Protein AF-F4RC83-F1 (afdb_monomer)

Secondary structure (DSSP, 8-state):
-THHHHHHHHHHHHHHHHHHHHHHHHHHHHHHHHHHHHHHHHHHHHHHHHHHHHHHHHHHHHHHHHHHHHHHHHHHHHHHHHHHHHHHHHHHH-TTTTT--HHHHHHT--HHHHHHHHHHHHHT-----------

Structure (mmCIF, N/CA/C/O backbone):
data_AF-F4RC83-F1
#
_entry.id   AF-F4RC83-F1
#
loop_
_atom_site.group_PDB
_atom_site.id
_atom_site.type_symbol
_atom_site.label_atom_id
_atom_site.label_alt_id
_atom_site.label_comp_id
_atom_site.label_asym_id
_atom_site.label_entity_id
_atom_site.label_seq_id
_atom_site.pdbx_PDB_ins_code
_atom_site.Cartn_x
_atom_site.Cartn_y
_atom_site.Cartn_z
_atom_site.occupancy
_atom_site.B_iso_or_equiv
_atom_site.auth_seq_id
_atom_site.auth_comp_id
_atom_site.auth_asym_id
_atom_site.auth_atom_id
_atom_site.pdbx_PDB_model_num
ATOM 1 N N . MET A 1 1 ? -25.405 0.327 81.628 1.00 50.81 1 MET A N 1
ATOM 2 C CA . MET A 1 1 ? -25.076 1.339 80.596 1.00 50.81 1 MET A CA 1
ATOM 3 C C . MET A 1 1 ? -24.789 0.744 79.203 1.00 50.81 1 MET A C 1
ATOM 5 O O . MET A 1 1 ? -24.259 1.439 78.355 1.00 50.81 1 MET A O 1
ATOM 9 N N . SER A 1 2 ? -25.199 -0.497 78.902 1.00 59.62 2 SER A N 1
ATOM 10 C CA . SER A 1 2 ? -24.837 -1.182 77.642 1.00 59.62 2 SER A CA 1
ATOM 11 C C . SER A 1 2 ? -25.777 -0.892 76.451 1.00 59.62 2 SER A C 1
ATOM 13 O O . SER A 1 2 ? -25.378 -1.067 75.308 1.00 59.62 2 SER A O 1
ATOM 15 N N . GLY A 1 3 ? -26.992 -0.378 76.689 1.00 61.38 3 GLY A N 1
ATOM 16 C CA . GLY A 1 3 ? -27.976 -0.114 75.625 1.00 61.38 3 GLY A CA 1
ATOM 17 C C . GLY A 1 3 ? -27.722 1.127 74.754 1.00 61.38 3 GLY A C 1
ATOM 18 O O . GLY A 1 3 ? -28.332 1.240 73.698 1.00 61.38 3 GLY A O 1
ATOM 19 N N . SER A 1 4 ? -26.836 2.046 75.166 1.00 69.31 4 SER A N 1
ATOM 20 C CA . SER A 1 4 ? -26.496 3.251 74.380 1.00 69.31 4 SER A CA 1
ATOM 21 C C . SER A 1 4 ? -25.557 2.923 73.218 1.00 69.31 4 SER A C 1
ATOM 23 O O . SER A 1 4 ? -25.825 3.299 72.084 1.00 69.31 4 SER A O 1
ATOM 25 N N . SER A 1 5 ? -24.507 2.142 73.491 1.00 81.94 5 SER A N 1
ATOM 26 C CA . SER A 1 5 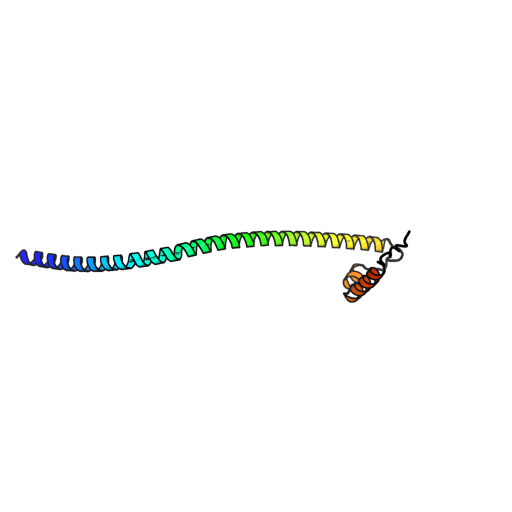? -23.500 1.738 72.499 1.00 81.94 5 SER A CA 1
ATOM 27 C C . SER A 1 5 ? -24.102 0.874 71.389 1.00 81.94 5 SER A C 1
ATOM 29 O O . SER A 1 5 ? -23.843 1.119 70.218 1.00 81.94 5 SER A O 1
ATOM 31 N N . LEU A 1 6 ? -24.997 -0.060 71.732 1.00 88.31 6 LEU A N 1
ATOM 32 C CA . LEU A 1 6 ? -25.648 -0.912 70.733 1.00 88.31 6 LEU A CA 1
ATOM 33 C C . LEU A 1 6 ? -26.534 -0.108 69.765 1.00 88.31 6 LEU A C 1
ATOM 35 O O . LEU A 1 6 ? -26.659 -0.448 68.593 1.00 88.31 6 LEU A O 1
ATOM 39 N N . LYS A 1 7 ? -27.165 0.964 70.259 1.00 90.00 7 LYS A N 1
ATOM 40 C CA . LYS A 1 7 ? -28.031 1.830 69.456 1.00 90.00 7 LYS A CA 1
ATOM 41 C C . LYS A 1 7 ? -27.222 2.678 68.470 1.00 90.00 7 LYS A C 1
ATOM 43 O O . LYS A 1 7 ? -27.632 2.821 67.322 1.00 90.00 7 LYS A O 1
ATOM 48 N N . GLU A 1 8 ? -26.075 3.193 68.905 1.00 91.50 8 GLU A N 1
ATOM 49 C CA . GLU A 1 8 ? -25.140 3.940 68.056 1.00 91.50 8 GLU A CA 1
ATOM 50 C C . GLU A 1 8 ? -24.545 3.058 66.952 1.00 91.50 8 GLU A C 1
ATOM 52 O O . GLU A 1 8 ? -24.504 3.471 65.791 1.00 91.50 8 GLU A O 1
ATOM 57 N N . ASP A 1 9 ? -24.168 1.820 67.280 1.00 93.38 9 ASP A N 1
ATOM 58 C CA . ASP A 1 9 ? -23.664 0.855 66.298 1.00 93.38 9 ASP A CA 1
ATOM 59 C C . ASP A 1 9 ? -24.729 0.510 65.247 1.00 93.38 9 ASP A C 1
ATOM 61 O O . ASP A 1 9 ? -24.442 0.482 64.050 1.00 93.38 9 ASP A O 1
ATOM 65 N N . ILE A 1 10 ? -25.985 0.322 65.669 1.00 94.56 10 ILE A N 1
ATOM 66 C CA . ILE A 1 10 ? -27.114 0.090 64.758 1.00 94.56 10 ILE A CA 1
ATOM 67 C C . ILE A 1 10 ? -27.328 1.294 63.827 1.00 94.56 10 ILE A C 1
ATOM 69 O O . ILE A 1 10 ? -27.474 1.113 62.617 1.00 94.56 10 ILE A O 1
ATOM 73 N N . GLU A 1 11 ? -27.321 2.523 64.349 1.00 94.25 11 GLU A N 1
ATOM 74 C CA . GLU A 1 11 ? -27.447 3.732 63.521 1.00 94.25 11 GLU A CA 1
ATOM 75 C C . GLU A 1 11 ? -26.296 3.877 62.522 1.00 94.25 11 GLU A C 1
ATOM 77 O O . GLU A 1 11 ? -26.518 4.270 61.372 1.00 94.25 11 GLU A O 1
ATOM 82 N N . LYS A 1 12 ? -25.071 3.537 62.931 1.00 94.62 12 LYS A N 1
ATOM 83 C CA . LYS A 1 12 ? -23.903 3.543 62.050 1.00 94.62 12 LYS A CA 1
ATOM 84 C C . LYS A 1 12 ? -24.054 2.524 60.920 1.00 94.62 12 LYS A C 1
ATOM 86 O O . LYS A 1 12 ? -23.897 2.896 59.758 1.00 94.62 12 LYS A O 1
ATOM 91 N N . ILE A 1 13 ? -24.453 1.293 61.239 1.00 95.75 13 ILE A N 1
ATOM 92 C CA . ILE A 1 13 ? -24.713 0.242 60.245 1.00 95.75 13 ILE A CA 1
ATOM 93 C C . ILE A 1 13 ? -25.805 0.681 59.264 1.00 95.75 13 ILE A C 1
ATOM 95 O O . ILE A 1 13 ? -25.659 0.485 58.061 1.00 95.75 13 ILE A O 1
ATOM 99 N N . PHE A 1 14 ? -26.881 1.323 59.729 1.00 96.12 14 PHE A N 1
ATOM 100 C CA . PHE A 1 14 ? -27.928 1.820 58.830 1.00 96.12 14 PHE A CA 1
ATOM 101 C C . PHE A 1 14 ? -27.429 2.905 57.873 1.00 96.12 14 PHE A C 1
ATOM 103 O O . PHE A 1 14 ? -27.807 2.897 56.699 1.00 96.12 14 PHE A O 1
ATOM 110 N N . LYS A 1 15 ? -26.570 3.818 58.343 1.00 96.19 15 LYS A N 1
ATOM 111 C CA . LYS A 1 15 ? -25.941 4.827 57.478 1.00 96.19 15 LYS A CA 1
ATOM 112 C C . LYS A 1 15 ? -25.038 4.173 56.436 1.00 96.19 15 LYS A C 1
ATOM 114 O O . LYS A 1 15 ? -25.145 4.502 55.258 1.00 96.19 15 LYS A O 1
ATOM 119 N N . GLU A 1 16 ? -24.204 3.221 56.844 1.00 96.75 16 GLU A N 1
ATOM 120 C CA . GLU A 1 16 ? -23.330 2.474 55.932 1.00 96.75 16 GLU A CA 1
ATOM 121 C C . GLU A 1 16 ? -24.138 1.675 54.900 1.00 96.75 16 GLU A C 1
ATOM 123 O O . GLU A 1 16 ? -23.835 1.713 53.708 1.00 96.75 16 GLU A O 1
ATOM 128 N N . LEU A 1 17 ? -25.230 1.033 55.322 1.00 96.69 17 LEU A N 1
ATOM 129 C CA . LEU A 1 17 ? -26.137 0.302 54.439 1.00 96.69 17 LEU A CA 1
ATOM 130 C C . LEU A 1 17 ? -26.825 1.226 53.423 1.00 96.69 17 LEU A C 1
ATOM 132 O O . LEU A 1 17 ? -27.007 0.846 52.267 1.00 96.69 17 LEU A O 1
ATOM 136 N N . ALA A 1 18 ? -27.201 2.440 53.830 1.00 96.12 18 ALA A N 1
ATOM 137 C CA . ALA A 1 18 ? -27.772 3.434 52.924 1.00 96.12 18 ALA A CA 1
ATOM 138 C C . ALA A 1 18 ? -26.751 3.899 51.873 1.00 96.12 18 ALA A C 1
ATOM 140 O O . ALA A 1 18 ? -27.089 3.988 50.692 1.00 96.12 18 ALA A O 1
ATOM 141 N N . VAL A 1 19 ? -25.497 4.130 52.278 1.00 97.38 19 VAL A N 1
ATOM 142 C CA . VAL A 1 19 ? -24.402 4.460 51.352 1.00 97.38 19 VAL A CA 1
ATOM 143 C C . VAL A 1 19 ? -24.169 3.317 50.365 1.00 97.38 19 VAL A C 1
ATOM 145 O O . VAL A 1 19 ? -24.162 3.552 49.160 1.00 97.38 19 VAL A O 1
ATOM 148 N N . LEU A 1 20 ? -24.061 2.078 50.852 1.00 97.12 20 LEU A N 1
ATOM 149 C CA . LEU A 1 20 ? -23.875 0.889 50.015 1.00 97.12 20 LEU A CA 1
ATOM 150 C C . LEU A 1 20 ? -24.998 0.711 48.991 1.00 97.12 20 LEU A C 1
ATOM 152 O O . LEU A 1 20 ? -24.716 0.427 47.831 1.00 97.12 20 LEU A O 1
ATOM 156 N N . LYS A 1 21 ? -26.259 0.921 49.384 1.00 97.19 21 LYS A N 1
ATOM 157 C CA . LYS A 1 21 ? -27.400 0.853 48.456 1.00 97.19 21 LYS A CA 1
ATOM 158 C C . LYS A 1 21 ? -27.319 1.904 47.355 1.00 97.19 21 LYS A C 1
ATOM 160 O O . LYS A 1 21 ? -27.601 1.590 46.203 1.00 97.19 21 LYS A O 1
ATOM 165 N N . ASN A 1 22 ? -26.930 3.128 47.698 1.00 96.94 22 ASN A N 1
ATOM 166 C CA . ASN A 1 22 ? -26.786 4.196 46.712 1.00 96.94 22 ASN A CA 1
ATOM 167 C C . ASN A 1 22 ? -25.628 3.914 45.748 1.00 96.94 22 ASN A C 1
ATOM 169 O O . ASN A 1 22 ? -25.793 4.089 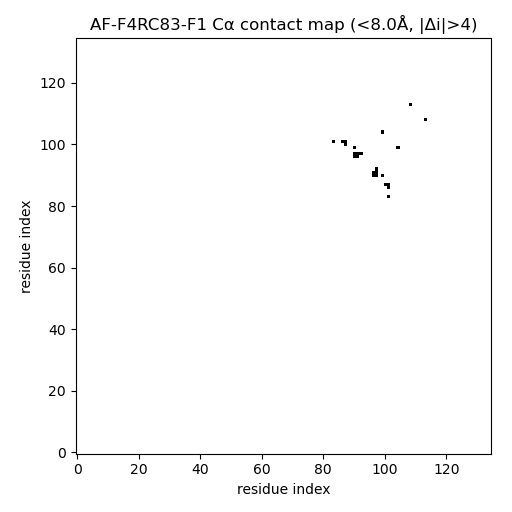44.544 1.00 96.94 22 ASN A O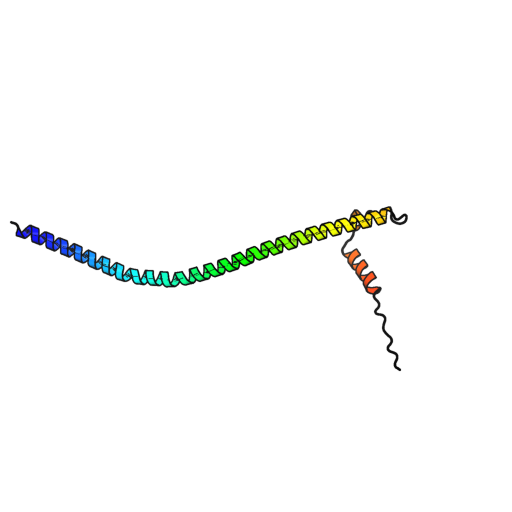 1
ATOM 173 N N . SER A 1 23 ? -24.493 3.426 46.255 1.00 96.25 23 SER A N 1
ATOM 174 C CA . SER A 1 23 ? -23.359 3.018 45.419 1.00 96.25 23 SER A CA 1
ATOM 175 C C . SER A 1 23 ? -23.706 1.839 44.511 1.00 96.25 23 SER A C 1
ATOM 177 O O . SER A 1 23 ? -23.326 1.846 43.344 1.00 96.25 23 SER A O 1
ATOM 179 N N . LEU A 1 24 ? -24.444 0.847 45.022 1.00 96.56 24 LEU A N 1
ATOM 180 C CA . LEU A 1 24 ? -24.910 -0.284 44.221 1.00 96.56 24 LEU A CA 1
ATOM 181 C C . LEU A 1 24 ? -25.821 0.197 43.095 1.00 96.56 24 LEU A C 1
ATOM 183 O O . LEU A 1 24 ? -25.568 -0.134 41.946 1.00 96.56 24 LEU A O 1
ATOM 187 N N . LYS A 1 25 ? -26.812 1.036 43.408 1.00 96.00 25 LYS A N 1
ATOM 188 C CA . LYS A 1 25 ? -27.720 1.592 42.404 1.00 96.00 25 LYS A CA 1
ATOM 189 C C . LYS A 1 25 ? -26.972 2.396 41.339 1.00 96.00 25 LYS A C 1
ATOM 191 O O . LYS A 1 25 ? -27.217 2.224 40.156 1.00 96.00 25 LYS A O 1
ATOM 196 N N . PHE A 1 26 ? -26.017 3.230 41.753 1.00 96.06 26 PHE A N 1
ATOM 197 C CA . PHE A 1 26 ? -25.174 3.967 40.815 1.00 96.06 26 PHE A CA 1
ATOM 198 C C . PHE A 1 26 ? -24.404 3.027 39.876 1.00 96.06 26 PHE A C 1
ATOM 200 O O . PHE A 1 26 ? -24.353 3.272 38.677 1.00 96.06 26 PHE A O 1
ATOM 207 N N . LEU A 1 27 ? -23.831 1.936 40.395 1.00 94.44 27 LEU A N 1
ATOM 208 C CA . LEU A 1 27 ? -23.149 0.936 39.568 1.00 94.44 27 LEU A CA 1
ATOM 209 C C . LEU A 1 27 ? -24.117 0.178 38.651 1.00 94.44 27 LEU A C 1
ATOM 211 O O . LEU A 1 27 ? -23.775 -0.080 37.500 1.00 94.44 27 LEU A O 1
ATOM 215 N N . GLU A 1 28 ? -25.309 -0.165 39.137 1.00 95.50 28 GLU A N 1
ATOM 216 C CA . GLU A 1 28 ? -26.367 -0.807 38.348 1.00 95.50 28 GLU A CA 1
ATOM 217 C C . GLU A 1 28 ? -26.839 0.077 37.192 1.00 95.50 28 GLU A C 1
ATOM 219 O O . GLU A 1 28 ? -27.143 -0.455 36.129 1.00 95.50 28 GLU A O 1
ATOM 224 N N . ASP A 1 29 ? -26.841 1.399 37.372 1.00 94.31 29 ASP A N 1
ATOM 225 C CA . ASP A 1 29 ? -27.154 2.362 36.314 1.00 94.31 29 ASP A CA 1
ATOM 226 C C . ASP A 1 29 ? -25.967 2.530 35.338 1.00 94.31 29 ASP A C 1
ATOM 228 O O . ASP A 1 29 ? -26.159 2.647 34.131 1.00 94.31 29 ASP A O 1
ATOM 232 N N . LEU A 1 30 ? -24.724 2.477 35.832 1.00 94.31 30 LEU A N 1
ATOM 233 C CA . LEU A 1 30 ? -23.512 2.730 35.042 1.00 94.31 30 LEU A CA 1
ATOM 234 C C . LEU A 1 30 ? -23.071 1.538 34.166 1.00 94.31 30 LEU A C 1
ATOM 236 O O . LEU A 1 30 ? -22.488 1.718 33.093 1.00 94.31 30 LEU A O 1
ATOM 240 N N . VAL A 1 31 ? -23.274 0.304 34.635 1.0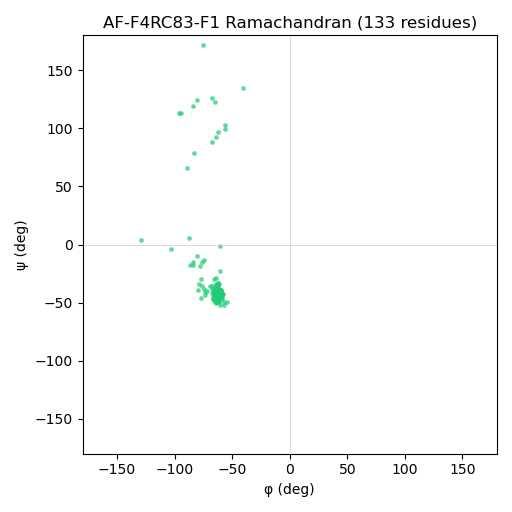0 95.19 31 VAL A N 1
ATOM 241 C CA . VAL A 1 31 ? -22.841 -0.919 33.933 1.00 95.19 31 VAL A CA 1
ATOM 242 C C . VAL A 1 31 ? -23.558 -1.118 32.586 1.00 95.19 31 VAL A C 1
ATOM 244 O O . VAL A 1 31 ? -22.877 -1.456 31.611 1.00 95.19 31 VAL A O 1
ATOM 247 N N . PRO A 1 32 ? -24.886 -0.922 32.472 1.00 94.75 32 PRO A N 1
ATOM 248 C CA . PRO A 1 32 ? -25.602 -1.004 31.202 1.00 94.75 32 PRO A CA 1
ATOM 249 C C . PRO A 1 32 ? -25.079 -0.021 30.157 1.00 94.75 32 PRO A C 1
ATOM 251 O O . PRO A 1 32 ? -24.877 -0.434 29.015 1.00 94.75 32 PRO A O 1
ATOM 254 N N . ASP A 1 33 ? -24.795 1.222 30.551 1.00 92.38 33 ASP A N 1
ATOM 255 C CA . ASP A 1 33 ? -24.288 2.262 29.651 1.00 92.38 33 ASP A CA 1
ATOM 256 C C . ASP A 1 33 ? -22.915 1.878 29.088 1.00 92.38 33 ASP A C 1
ATOM 258 O O . ASP A 1 33 ? -22.735 1.801 27.875 1.00 92.38 33 ASP A O 1
ATOM 262 N N . HIS A 1 34 ? -21.972 1.476 29.946 1.00 93.62 34 HIS A N 1
ATOM 263 C CA . HIS A 1 34 ? -20.668 0.993 29.474 1.00 93.62 34 HIS A CA 1
ATOM 264 C C . HIS A 1 34 ? -20.783 -0.280 28.628 1.00 93.62 34 HIS A C 1
ATOM 266 O O . HIS A 1 34 ? -20.040 -0.468 27.665 1.00 93.62 34 HIS A O 1
ATOM 272 N N . THR A 1 35 ? -21.720 -1.171 28.962 1.00 94.56 35 THR A N 1
ATOM 273 C CA . THR A 1 35 ? -21.979 -2.372 28.155 1.00 94.56 35 THR A CA 1
ATOM 274 C C . THR A 1 35 ? -22.510 -1.996 26.773 1.00 94.56 35 THR A C 1
ATOM 276 O O . THR A 1 35 ? -22.163 -2.643 25.782 1.00 94.56 35 THR A O 1
ATOM 279 N N . HIS A 1 36 ? -23.344 -0.960 26.687 1.00 94.25 36 HIS A N 1
ATOM 280 C CA . HIS A 1 36 ? -23.842 -0.421 25.429 1.00 94.25 36 HIS A CA 1
ATOM 281 C C . HIS A 1 36 ? -22.707 0.181 24.597 1.00 94.25 36 HIS A C 1
ATOM 283 O O . HIS A 1 36 ? -22.541 -0.206 23.440 1.00 94.25 36 HIS A O 1
ATOM 289 N N . ASP A 1 37 ? -21.867 1.019 25.201 1.00 94.19 37 ASP A N 1
ATOM 290 C CA . ASP A 1 37 ? -20.725 1.639 24.526 1.00 94.19 37 ASP A CA 1
ATOM 291 C C . ASP A 1 37 ? -19.752 0.592 23.973 1.00 94.19 37 ASP A C 1
ATOM 293 O O . ASP A 1 37 ? -19.364 0.646 22.805 1.00 94.19 37 ASP A O 1
ATOM 297 N N . VAL A 1 38 ? -19.417 -0.431 24.766 1.00 95.06 38 VAL A N 1
ATOM 298 C CA . VAL A 1 38 ? -18.562 -1.540 24.313 1.00 95.06 38 VAL A CA 1
ATOM 299 C C . VAL A 1 38 ? -19.187 -2.272 23.122 1.00 95.06 38 VAL A C 1
ATOM 301 O O . VAL A 1 38 ? -18.484 -2.598 22.164 1.00 95.06 38 VAL A O 1
ATOM 304 N N . ARG A 1 39 ? -20.508 -2.500 23.135 1.00 95.12 39 ARG A N 1
ATOM 305 C CA . ARG A 1 39 ? -21.224 -3.138 22.016 1.00 95.12 39 ARG A CA 1
ATOM 306 C C . ARG A 1 39 ? -21.223 -2.291 20.747 1.00 95.12 39 ARG A C 1
ATOM 308 O O . ARG A 1 39 ? -21.266 -2.868 19.665 1.00 95.12 39 ARG A O 1
ATOM 315 N N . LEU A 1 40 ? -21.175 -0.965 20.859 1.00 95.69 40 LEU A N 1
ATOM 316 C CA . LEU A 1 40 ? -21.079 -0.064 19.708 1.00 95.69 40 LEU A CA 1
ATOM 317 C C . LEU A 1 40 ? -19.650 0.040 19.167 1.00 95.69 40 LEU A C 1
ATOM 319 O O . LEU A 1 40 ? -19.450 0.071 17.955 1.00 95.69 40 LEU A O 1
ATOM 323 N N . ILE A 1 41 ? -18.654 0.072 20.052 1.00 97.06 41 ILE A N 1
ATOM 324 C CA . ILE A 1 41 ? -17.245 0.240 19.676 1.00 97.06 41 ILE A CA 1
ATOM 325 C C . ILE A 1 41 ? -16.677 -1.042 19.058 1.00 97.06 41 ILE A C 1
ATOM 327 O O . ILE A 1 41 ? -15.913 -0.977 18.095 1.00 97.06 41 ILE A O 1
ATOM 331 N N . HIS A 1 42 ? -17.053 -2.214 19.575 1.00 96.69 42 HIS A N 1
ATOM 332 C CA . HIS A 1 42 ? -16.474 -3.485 19.138 1.00 96.69 42 HIS A CA 1
ATOM 333 C C . HIS A 1 42 ? -16.612 -3.745 17.620 1.00 96.69 42 HIS A C 1
ATOM 335 O O . HIS A 1 42 ? -15.592 -4.008 16.981 1.00 96.69 42 HIS A O 1
ATOM 341 N N . PRO A 1 43 ? -17.794 -3.600 16.987 1.00 97.25 43 PRO A N 1
ATOM 342 C CA . PRO A 1 43 ? -17.934 -3.780 15.539 1.00 97.25 43 PRO A CA 1
ATOM 343 C C . PRO A 1 43 ? -17.116 -2.778 14.719 1.00 97.25 43 PRO A C 1
ATOM 345 O O . PRO A 1 43 ? -16.615 -3.118 13.649 1.00 97.25 43 PRO A O 1
ATOM 348 N N . VAL A 1 44 ? -16.954 -1.547 15.217 1.00 97.62 44 VAL A N 1
ATOM 349 C CA . VAL A 1 44 ? -16.132 -0.522 14.557 1.00 97.62 44 VAL A CA 1
ATOM 350 C C . VAL A 1 44 ? -14.663 -0.939 14.570 1.00 97.62 44 VAL A C 1
ATOM 352 O O . VAL A 1 44 ? -13.998 -0.857 13.540 1.00 97.62 44 VAL A O 1
ATOM 355 N N . ILE A 1 45 ? -14.161 -1.446 15.699 1.00 97.94 45 ILE A N 1
ATOM 356 C CA . ILE A 1 45 ? -12.790 -1.968 15.800 1.00 97.94 45 ILE A CA 1
ATOM 357 C C . ILE A 1 45 ? -12.592 -3.168 14.868 1.00 97.94 45 ILE A C 1
ATOM 359 O O . ILE A 1 45 ? -11.577 -3.239 14.172 1.00 97.94 45 ILE A O 1
ATOM 363 N N . GLU A 1 46 ? -13.548 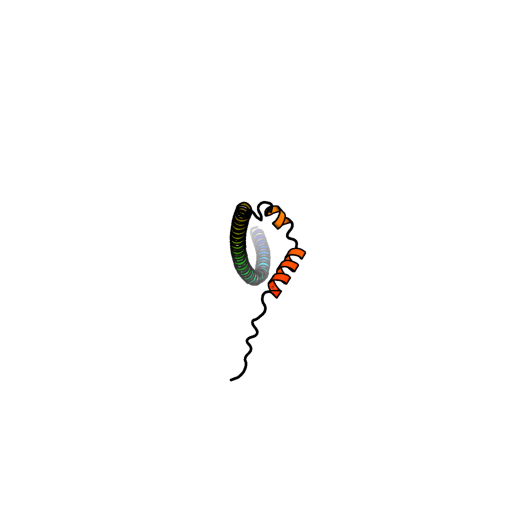-4.098 14.814 1.00 98.12 46 GLU A N 1
ATOM 364 C CA . GLU A 1 46 ? -13.481 -5.239 13.894 1.00 98.12 46 GLU A CA 1
ATOM 365 C C . GLU A 1 46 ? -13.441 -4.792 12.431 1.00 98.12 46 GLU A C 1
ATOM 367 O O . GLU A 1 46 ? -12.637 -5.304 11.649 1.00 98.12 46 GLU A O 1
ATOM 372 N N . TYR A 1 47 ? -14.285 -3.828 12.060 1.00 97.94 47 TYR A N 1
ATOM 373 C CA . TYR A 1 47 ? -14.303 -3.254 10.719 1.00 97.94 47 TYR A CA 1
ATOM 374 C C . TYR A 1 47 ? -12.963 -2.596 10.375 1.00 97.94 47 TYR A C 1
ATOM 376 O O . TYR A 1 47 ? -12.342 -2.953 9.376 1.00 97.94 47 TYR A O 1
ATOM 384 N N . LEU A 1 48 ? -12.466 -1.705 11.236 1.00 98.12 48 LEU A N 1
ATOM 385 C CA . LEU A 1 48 ? -11.195 -1.010 11.016 1.00 98.12 48 LEU A CA 1
ATOM 386 C C . LEU A 1 48 ? -10.009 -1.975 10.947 1.00 98.12 48 LEU A C 1
ATOM 388 O O . LEU A 1 48 ? -9.080 -1.757 10.175 1.00 98.12 48 LEU A O 1
ATOM 392 N N . THR A 1 49 ? -10.050 -3.068 11.708 1.00 98.25 49 THR A N 1
ATOM 393 C CA . THR A 1 49 ? -9.022 -4.115 11.660 1.00 98.25 49 THR A CA 1
ATOM 394 C C . THR A 1 49 ? -9.006 -4.822 10.303 1.00 98.25 49 THR A C 1
ATOM 396 O O . THR A 1 49 ? -7.931 -5.090 9.763 1.00 98.25 49 THR A O 1
ATOM 399 N N . LYS A 1 50 ? -10.181 -5.097 9.720 1.00 98.25 50 LYS A N 1
ATOM 400 C CA . LYS A 1 50 ? -10.294 -5.681 8.373 1.00 98.25 50 LYS A CA 1
ATOM 401 C C . LYS A 1 50 ? -9.795 -4.714 7.303 1.00 98.25 50 LYS A C 1
ATOM 403 O O . LYS A 1 50 ? -8.981 -5.111 6.474 1.00 98.25 50 LYS A O 1
ATOM 408 N N . GLU A 1 51 ? -10.214 -3.453 7.366 1.00 98.50 51 GLU A N 1
ATOM 409 C CA . GLU A 1 51 ? -9.755 -2.412 6.438 1.00 98.50 51 GLU A CA 1
ATOM 410 C C . GLU A 1 51 ? -8.233 -2.232 6.498 1.00 98.50 51 GLU A C 1
ATOM 412 O O . GLU A 1 51 ? -7.565 -2.175 5.466 1.00 98.50 51 GLU A O 1
ATOM 417 N N . LEU A 1 52 ? -7.653 -2.232 7.701 1.00 98.12 52 LEU A N 1
ATOM 418 C CA . LEU A 1 52 ? -6.206 -2.142 7.888 1.00 98.12 52 LEU A CA 1
ATOM 419 C C . LEU A 1 52 ? -5.467 -3.344 7.277 1.00 98.12 52 LEU A C 1
ATOM 421 O O . LEU A 1 52 ? -4.400 -3.173 6.688 1.00 98.12 52 LEU A O 1
ATOM 425 N N . ALA A 1 53 ? -6.028 -4.551 7.380 1.00 98.19 53 ALA A N 1
ATOM 426 C CA . ALA A 1 53 ? -5.453 -5.740 6.755 1.00 98.19 53 ALA A CA 1
ATOM 427 C C . ALA A 1 53 ? -5.472 -5.650 5.218 1.00 98.19 53 ALA A C 1
ATOM 429 O O . ALA A 1 53 ? -4.465 -5.959 4.579 1.00 98.19 53 ALA A O 1
ATOM 430 N N . VAL A 1 54 ? -6.577 -5.176 4.632 1.00 98.44 54 VAL A N 1
ATOM 431 C CA . VAL A 1 54 ? -6.697 -4.951 3.180 1.00 98.44 54 VAL A CA 1
ATOM 432 C C . VAL A 1 54 ? -5.704 -3.891 2.713 1.00 98.44 54 VAL A C 1
ATOM 434 O O . VAL A 1 54 ? -4.967 -4.111 1.753 1.00 98.44 54 VAL A O 1
ATOM 437 N N . LEU A 1 55 ? -5.628 -2.760 3.418 1.00 98.31 55 LEU A N 1
ATOM 438 C CA . LEU A 1 55 ? -4.705 -1.685 3.072 1.00 98.31 55 LEU A CA 1
ATOM 439 C C . LEU A 1 55 ? -3.249 -2.153 3.137 1.00 98.31 55 LEU A C 1
ATOM 441 O O . LEU A 1 55 ? -2.461 -1.846 2.246 1.00 98.31 55 LEU A O 1
ATOM 445 N N . LYS A 1 56 ? -2.897 -2.949 4.151 1.00 98.25 56 LYS A N 1
ATOM 446 C CA . LYS A 1 56 ? -1.560 -3.537 4.268 1.00 98.25 56 LYS A CA 1
ATOM 447 C C . LYS A 1 56 ? -1.229 -4.444 3.080 1.00 98.25 56 LYS A C 1
ATOM 449 O O . LYS A 1 56 ? -0.117 -4.360 2.567 1.00 98.25 56 LYS A O 1
ATOM 454 N N . ALA A 1 57 ? -2.178 -5.261 2.626 1.00 98.12 57 ALA A N 1
ATOM 455 C CA . ALA A 1 57 ? -1.992 -6.098 1.442 1.00 98.12 57 ALA A CA 1
ATOM 456 C C . ALA A 1 57 ? -1.803 -5.255 0.168 1.00 98.12 57 ALA A C 1
ATOM 458 O O . ALA A 1 57 ? -0.909 -5.539 -0.624 1.00 98.12 57 ALA A O 1
ATOM 459 N N . HIS A 1 58 ? -2.573 -4.175 -0.008 1.00 98.19 58 HIS A N 1
ATOM 460 C CA . HIS A 1 58 ? -2.381 -3.263 -1.142 1.00 98.19 58 HIS A CA 1
ATOM 461 C C . HIS A 1 58 ? -1.004 -2.598 -1.140 1.00 98.19 58 HIS A C 1
ATOM 463 O O . HIS A 1 58 ? -0.373 -2.522 -2.189 1.00 98.19 58 HIS A O 1
ATOM 469 N N . VAL A 1 59 ? -0.515 -2.153 0.021 1.00 98.19 59 VAL A N 1
ATOM 470 C CA . VAL A 1 59 ? 0.831 -1.569 0.131 1.00 98.19 59 VAL A CA 1
ATOM 471 C C . VAL A 1 59 ? 1.905 -2.590 -0.250 1.00 98.19 59 VAL A C 1
ATOM 473 O O . VAL A 1 59 ? 2.833 -2.243 -0.968 1.00 98.19 59 VAL A O 1
ATOM 476 N N . GLN A 1 60 ? 1.767 -3.848 0.175 1.00 97.81 60 GLN A N 1
ATOM 477 C CA . GLN A 1 60 ? 2.705 -4.916 -0.193 1.00 97.81 60 GLN A CA 1
ATOM 478 C C . GLN A 1 60 ? 2.699 -5.217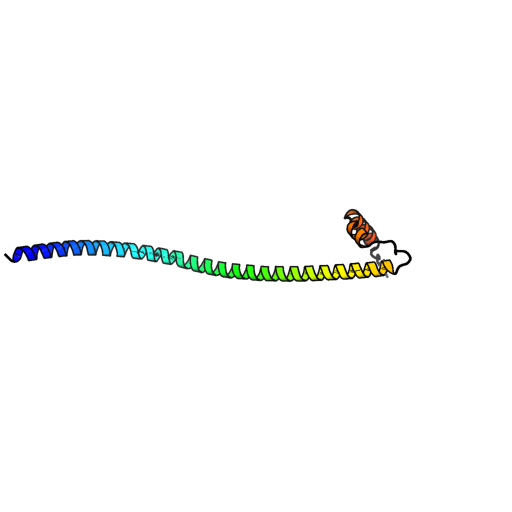 -1.698 1.00 97.81 60 GLN A C 1
ATOM 480 O O . GLN A 1 60 ? 3.759 -5.424 -2.288 1.00 97.81 60 GLN A O 1
ATOM 485 N N . ASN A 1 61 ? 1.523 -5.211 -2.328 1.00 98.12 61 ASN A N 1
ATOM 486 C CA . ASN A 1 61 ? 1.422 -5.396 -3.775 1.00 98.12 61 ASN A CA 1
ATOM 487 C C . ASN A 1 61 ? 2.066 -4.228 -4.530 1.00 98.12 61 ASN A C 1
ATOM 489 O O . ASN A 1 61 ? 2.859 -4.461 -5.431 1.00 98.12 61 ASN A O 1
ATOM 493 N N . LEU A 1 62 ? 1.802 -2.985 -4.114 1.00 98.19 62 LEU A N 1
ATOM 494 C CA . LEU A 1 62 ? 2.419 -1.804 -4.724 1.00 98.19 62 LEU A CA 1
ATOM 495 C C . LEU A 1 62 ? 3.947 -1.813 -4.604 1.00 98.19 62 LEU A C 1
ATOM 497 O O . LEU A 1 62 ? 4.631 -1.429 -5.544 1.00 98.19 62 LEU A O 1
ATOM 501 N N . ASP A 1 63 ? 4.487 -2.259 -3.471 1.00 98.12 63 ASP A N 1
ATOM 502 C CA . ASP A 1 63 ? 5.936 -2.397 -3.276 1.00 98.12 63 ASP A CA 1
ATOM 503 C C . ASP A 1 63 ? 6.551 -3.419 -4.249 1.00 98.12 63 ASP A C 1
ATOM 505 O O . ASP A 1 63 ? 7.621 -3.196 -4.823 1.00 98.12 63 ASP A O 1
ATOM 509 N N . THR A 1 64 ? 5.821 -4.510 -4.505 1.00 98.06 64 THR A N 1
ATOM 510 C CA . THR A 1 64 ? 6.195 -5.514 -5.510 1.00 98.06 64 THR A CA 1
ATOM 511 C C . THR A 1 64 ? 6.159 -4.913 -6.917 1.00 98.06 64 THR A C 1
ATOM 513 O O . THR A 1 64 ? 7.154 -4.990 -7.632 1.00 98.06 64 THR A O 1
ATOM 516 N N . ASP A 1 65 ? 5.071 -4.230 -7.282 1.00 98.25 65 ASP A N 1
ATOM 517 C CA . ASP A 1 65 ? 4.916 -3.598 -8.599 1.00 98.25 65 ASP A CA 1
ATOM 518 C C . ASP A 1 65 ? 6.011 -2.551 -8.865 1.00 98.25 65 ASP A C 1
ATOM 520 O O . ASP A 1 65 ? 6.558 -2.469 -9.966 1.00 98.25 65 ASP A O 1
ATOM 524 N N . VAL A 1 66 ? 6.367 -1.750 -7.854 1.00 98.25 66 VAL A N 1
ATOM 525 C CA . VAL A 1 66 ? 7.458 -0.768 -7.954 1.00 98.25 66 VAL A CA 1
ATOM 526 C C . VAL A 1 66 ? 8.797 -1.467 -8.171 1.00 98.25 66 VAL A C 1
ATOM 528 O O . VAL A 1 66 ? 9.571 -1.039 -9.026 1.00 98.25 66 VAL A O 1
ATOM 531 N N . THR A 1 67 ? 9.064 -2.550 -7.443 1.00 98.12 67 THR A N 1
ATOM 532 C CA . THR A 1 67 ? 10.305 -3.324 -7.593 1.00 98.12 67 THR A CA 1
ATOM 533 C C . THR A 1 67 ? 10.419 -3.941 -8.990 1.00 98.12 67 THR A C 1
ATOM 535 O O . THR A 1 67 ? 11.487 -3.889 -9.612 1.00 98.12 67 THR A O 1
ATOM 538 N N . ASP A 1 68 ? 9.317 -4.467 -9.521 1.00 98.25 68 ASP A N 1
ATOM 539 C CA . ASP A 1 68 ? 9.259 -5.021 -10.873 1.00 98.25 68 ASP A CA 1
ATOM 540 C C . ASP A 1 68 ? 9.485 -3.934 -11.933 1.00 98.25 68 ASP A C 1
ATOM 542 O O . ASP A 1 68 ? 10.299 -4.115 -12.843 1.00 98.25 68 ASP A O 1
ATOM 546 N N . LEU A 1 69 ? 8.846 -2.767 -11.786 1.00 98.25 69 LEU A N 1
ATOM 547 C CA . LEU A 1 69 ? 9.049 -1.622 -12.681 1.00 98.25 69 LEU A CA 1
ATOM 548 C C . LEU A 1 69 ? 10.488 -1.104 -12.650 1.00 98.25 69 LEU A C 1
ATOM 550 O O . LEU A 1 69 ? 11.042 -0.781 -13.702 1.00 98.25 69 LEU A O 1
ATOM 554 N N . MET A 1 70 ? 11.111 -1.041 -11.473 1.00 98.06 70 MET A N 1
ATOM 555 C CA . MET A 1 70 ? 12.521 -0.664 -11.346 1.00 98.06 70 MET A CA 1
ATOM 556 C C . MET A 1 70 ? 13.421 -1.664 -12.073 1.00 98.06 70 MET A C 1
ATOM 558 O O . MET A 1 70 ? 14.263 -1.264 -12.874 1.00 98.06 70 MET A O 1
ATOM 562 N N . THR A 1 71 ? 13.182 -2.963 -11.882 1.00 98.00 71 THR A N 1
ATOM 563 C CA . THR A 1 71 ? 13.937 -4.026 -12.561 1.00 98.00 71 THR A CA 1
ATOM 564 C C . THR A 1 71 ? 13.776 -3.947 -14.081 1.00 98.00 71 THR A C 1
ATOM 566 O O . THR A 1 71 ? 14.747 -4.089 -14.828 1.00 98.00 71 THR A O 1
ATOM 569 N N . GLN A 1 72 ? 12.559 -3.686 -14.562 1.00 98.12 72 GLN A N 1
ATOM 570 C CA . GLN A 1 72 ? 12.294 -3.501 -15.986 1.00 98.12 72 GLN A CA 1
ATOM 571 C C . GLN A 1 72 ? 12.995 -2.251 -16.534 1.00 98.12 72 GLN A C 1
ATOM 573 O O . GLN A 1 72 ? 13.587 -2.310 -17.611 1.00 98.12 72 GLN A O 1
ATOM 578 N N . SER A 1 73 ? 12.961 -1.139 -15.799 1.00 97.50 73 SER A N 1
ATOM 579 C CA . SER A 1 73 ? 13.656 0.096 -16.172 1.00 97.50 73 SER A CA 1
ATOM 580 C C . SER A 1 73 ? 15.166 -0.122 -16.288 1.00 97.50 73 SER A C 1
ATOM 582 O O . SER A 1 73 ? 15.774 0.314 -17.265 1.00 97.50 73 SER A O 1
ATOM 584 N N . ASP A 1 74 ? 15.768 -0.839 -15.339 1.00 97.62 74 ASP A N 1
ATOM 585 C CA . ASP A 1 74 ? 17.196 -1.163 -15.366 1.00 97.62 74 ASP A CA 1
ATOM 586 C C . ASP A 1 74 ? 17.557 -2.040 -16.571 1.00 97.62 74 ASP A C 1
ATOM 588 O O . ASP A 1 74 ? 18.565 -1.802 -17.244 1.00 97.62 74 ASP A O 1
ATOM 592 N N . LEU A 1 75 ? 16.718 -3.030 -16.892 1.00 97.88 75 LEU A N 1
ATOM 593 C CA . LEU A 1 75 ? 16.896 -3.878 -18.070 1.00 97.88 75 LEU A CA 1
ATOM 594 C C . LEU A 1 75 ? 16.829 -3.063 -19.369 1.00 97.88 75 LEU A C 1
ATOM 596 O O . LEU A 1 75 ? 17.673 -3.234 -20.250 1.00 97.88 75 LEU A O 1
ATOM 600 N N . GLU A 1 76 ? 15.835 -2.185 -19.503 1.00 97.25 76 GLU A N 1
ATOM 601 C CA . GLU A 1 76 ? 15.689 -1.328 -20.683 1.00 97.25 76 GLU A CA 1
ATOM 602 C C . GLU A 1 76 ? 16.856 -0.345 -20.812 1.00 97.25 76 GLU A C 1
ATOM 604 O O . GLU A 1 76 ? 17.384 -0.162 -21.909 1.00 97.25 76 GLU A O 1
ATOM 609 N N . TYR A 1 77 ? 17.345 0.206 -19.700 1.00 96.12 77 TYR A N 1
ATOM 610 C CA . TYR A 1 77 ? 18.551 1.031 -19.696 1.00 96.12 77 TYR A CA 1
ATOM 611 C C . TYR A 1 77 ? 19.781 0.253 -20.188 1.00 96.12 77 TYR A C 1
ATOM 613 O O . TYR A 1 77 ? 20.528 0.735 -21.043 1.00 96.12 77 TYR A O 1
ATOM 621 N N . GLN A 1 78 ? 19.978 -0.983 -19.717 1.00 96.50 78 GLN A N 1
ATOM 622 C CA . GLN A 1 78 ? 21.073 -1.840 -20.184 1.00 96.50 78 GLN A CA 1
ATOM 623 C C . GLN A 1 78 ? 20.951 -2.177 -21.676 1.00 96.50 78 GLN A C 1
ATOM 625 O O . GLN A 1 78 ? 21.950 -2.135 -22.400 1.00 96.50 78 GLN A O 1
ATOM 630 N N . ARG A 1 79 ? 19.738 -2.480 -22.155 1.00 96.94 79 ARG A N 1
ATOM 631 C CA . ARG A 1 79 ? 19.467 -2.719 -23.582 1.00 96.94 79 ARG A CA 1
ATOM 632 C C . ARG A 1 79 ? 19.792 -1.492 -24.422 1.00 96.94 79 ARG A C 1
ATOM 634 O O . ARG A 1 79 ? 20.476 -1.623 -25.435 1.00 96.94 79 ARG A O 1
ATOM 641 N N . LEU A 1 80 ? 19.362 -0.310 -23.981 1.00 94.69 80 LEU A N 1
ATOM 642 C CA . LEU A 1 80 ? 19.648 0.949 -24.662 1.00 94.69 80 LEU A CA 1
ATOM 643 C C . LEU A 1 80 ? 21.158 1.188 -24.768 1.00 94.69 80 LEU A C 1
ATOM 645 O O . LEU A 1 80 ? 21.649 1.442 -25.865 1.00 94.69 80 LEU A O 1
ATOM 649 N N . ARG A 1 81 ? 21.907 1.007 -23.672 1.00 92.88 81 ARG A N 1
ATOM 650 C CA . ARG A 1 81 ? 23.377 1.134 -23.680 1.00 92.88 81 ARG A CA 1
ATOM 651 C C . ARG A 1 81 ? 24.049 0.118 -24.601 1.00 92.88 81 ARG A C 1
ATOM 653 O O . ARG A 1 81 ? 25.010 0.451 -25.290 1.00 92.88 81 ARG A O 1
ATOM 660 N N . SER A 1 82 ? 23.546 -1.115 -24.650 1.00 95.38 82 SER A N 1
ATOM 661 C CA . SER A 1 82 ? 24.057 -2.131 -25.576 1.00 95.38 82 SER A CA 1
ATOM 662 C C . SER A 1 82 ? 23.820 -1.747 -27.041 1.00 95.38 82 SER A C 1
ATOM 664 O O . SER A 1 82 ? 24.719 -1.921 -27.869 1.00 95.38 82 SER A O 1
ATOM 666 N N . HIS A 1 83 ? 22.645 -1.205 -27.367 1.00 94.88 83 HIS A N 1
ATOM 667 C CA . HIS A 1 83 ? 22.352 -0.702 -28.709 1.00 94.88 83 HIS A CA 1
ATOM 668 C C . HIS A 1 83 ? 23.225 0.496 -29.072 1.00 94.88 83 HIS A C 1
ATOM 670 O O . HIS A 1 83 ? 23.802 0.500 -30.154 1.00 94.88 83 HIS A O 1
ATOM 676 N N . GLU A 1 84 ? 23.371 1.465 -28.170 1.00 93.56 84 GLU A N 1
ATOM 677 C CA . GLU A 1 84 ? 24.244 2.628 -28.351 1.00 93.56 84 GLU A CA 1
ATOM 678 C C . GLU A 1 84 ? 25.678 2.190 -28.690 1.00 93.56 84 GLU A C 1
ATOM 680 O O . GLU A 1 84 ? 26.226 2.585 -29.718 1.00 93.56 84 GLU A O 1
ATOM 685 N N . MET A 1 85 ? 26.246 1.264 -27.911 1.00 92.81 85 MET A N 1
ATOM 686 C CA . MET A 1 85 ? 27.587 0.729 -28.167 1.00 92.81 85 MET A CA 1
ATOM 687 C C . MET A 1 85 ? 27.686 0.014 -29.522 1.00 92.81 85 MET A C 1
ATOM 689 O O . MET A 1 85 ? 28.666 0.184 -30.245 1.00 92.81 85 MET A O 1
ATOM 693 N N . THR A 1 86 ? 26.670 -0.774 -29.884 1.00 95.44 86 THR A N 1
ATOM 694 C CA . THR A 1 86 ? 26.634 -1.488 -31.171 1.00 95.44 86 THR A CA 1
ATOM 695 C C . THR A 1 86 ? 26.575 -0.509 -32.344 1.00 95.44 86 THR A C 1
ATOM 697 O O . THR A 1 86 ? 27.265 -0.695 -33.345 1.00 95.44 86 THR A O 1
ATOM 700 N N . ILE A 1 87 ? 25.775 0.553 -32.228 1.00 93.81 87 ILE A N 1
ATOM 701 C CA . ILE A 1 87 ? 25.658 1.588 -33.259 1.00 93.81 87 ILE A CA 1
ATOM 702 C C . ILE A 1 87 ? 26.981 2.344 -33.396 1.00 93.81 87 ILE A C 1
ATOM 704 O O . ILE A 1 87 ? 27.444 2.516 -34.521 1.00 93.81 87 ILE A O 1
ATOM 708 N N . GLN A 1 88 ? 27.629 2.722 -32.289 1.00 92.19 88 GLN A N 1
ATOM 709 C CA . GLN A 1 88 ? 28.930 3.391 -32.350 1.00 92.19 88 GLN A CA 1
ATOM 710 C C . GLN A 1 88 ? 29.979 2.513 -33.046 1.00 92.19 88 GLN A C 1
ATOM 712 O O . GLN A 1 88 ? 30.676 2.981 -33.940 1.00 92.19 88 GLN A O 1
ATOM 717 N N . GLN A 1 89 ? 30.025 1.211 -32.744 1.00 92.31 89 GLN A N 1
ATOM 718 C CA . GLN A 1 89 ? 30.923 0.278 -33.439 1.00 92.31 89 GLN A CA 1
ATOM 719 C C . GLN A 1 89 ? 30.663 0.215 -34.952 1.00 92.31 89 GLN A C 1
ATOM 721 O O . GLN A 1 89 ? 31.607 0.130 -35.738 1.00 92.31 89 GLN A O 1
ATOM 726 N N . LEU A 1 90 ? 29.396 0.252 -35.376 1.00 93.38 90 LEU A N 1
ATOM 727 C CA . LEU A 1 90 ? 29.034 0.275 -36.797 1.00 93.38 90 LEU A CA 1
ATOM 728 C C . LEU A 1 90 ? 29.446 1.588 -37.475 1.00 93.38 90 LEU A C 1
ATOM 730 O O . LEU A 1 90 ? 29.895 1.565 -38.623 1.00 93.38 90 LEU A O 1
ATOM 734 N N . ILE A 1 91 ? 29.305 2.714 -36.776 1.00 92.06 91 ILE A N 1
ATOM 735 C CA . ILE A 1 91 ? 29.751 4.034 -37.232 1.00 92.06 91 ILE A CA 1
ATOM 736 C C . ILE A 1 91 ? 31.272 4.042 -37.417 1.00 92.06 91 ILE A C 1
ATOM 738 O O . ILE A 1 91 ? 31.750 4.397 -38.497 1.00 92.06 91 ILE A O 1
ATOM 742 N N . ASP A 1 92 ? 32.017 3.574 -36.415 1.00 89.31 92 ASP A N 1
ATOM 743 C CA . ASP A 1 92 ? 33.483 3.525 -36.425 1.00 89.31 92 ASP A CA 1
ATOM 744 C C . ASP A 1 92 ? 34.017 2.610 -37.536 1.00 89.31 92 ASP A C 1
ATOM 746 O O . ASP A 1 92 ? 35.014 2.915 -38.193 1.00 89.31 92 ASP A O 1
ATOM 750 N N . ALA A 1 93 ? 33.332 1.489 -37.785 1.00 91.31 93 ALA A N 1
ATOM 751 C CA . ALA A 1 93 ? 33.673 0.557 -38.855 1.00 91.31 93 ALA A CA 1
ATOM 752 C C . ALA A 1 93 ? 33.297 1.071 -40.258 1.00 91.31 93 ALA A C 1
ATOM 754 O O . ALA A 1 93 ? 33.735 0.492 -41.256 1.00 91.31 93 ALA A O 1
ATOM 755 N N . SER A 1 94 ? 32.487 2.130 -40.361 1.00 92.62 94 SER A N 1
ATOM 756 C CA . SER A 1 94 ? 31.984 2.671 -41.624 1.00 92.62 94 SER A CA 1
ATOM 757 C C . SER A 1 94 ? 32.861 3.825 -42.136 1.00 92.62 94 SER A C 1
ATOM 759 O O . SER A 1 94 ? 32.799 4.933 -41.596 1.00 92.62 94 SER A O 1
ATOM 761 N N . PRO A 1 95 ? 33.567 3.665 -43.275 1.00 85.94 95 PRO A N 1
ATOM 762 C CA . PRO A 1 95 ? 34.412 4.723 -43.843 1.00 85.94 95 PRO A CA 1
ATOM 763 C C . PRO A 1 95 ? 33.653 6.004 -44.225 1.00 85.94 95 PRO A C 1
ATOM 765 O O . PRO A 1 95 ? 34.249 7.070 -44.322 1.00 85.94 95 PRO A O 1
ATOM 768 N N . ALA A 1 96 ? 32.342 5.907 -44.463 1.00 86.81 96 ALA A N 1
ATOM 769 C CA . ALA A 1 96 ? 31.495 7.046 -44.821 1.00 86.81 96 ALA A CA 1
ATOM 770 C C . ALA A 1 96 ? 30.986 7.839 -43.605 1.00 86.81 96 ALA A C 1
ATOM 772 O O . ALA A 1 96 ? 30.544 8.975 -43.757 1.00 86.81 96 ALA A O 1
ATOM 773 N N . HIS A 1 97 ? 31.034 7.249 -42.408 1.00 83.88 97 HIS A N 1
ATOM 774 C CA . HIS A 1 97 ? 30.328 7.763 -41.231 1.00 83.88 97 HIS A CA 1
ATOM 775 C C . HIS A 1 97 ? 31.225 7.892 -39.996 1.00 83.88 97 HIS A C 1
ATOM 777 O O . HIS A 1 97 ? 30.744 8.331 -38.965 1.00 83.88 97 HIS A O 1
ATOM 783 N N . SER A 1 98 ? 32.531 7.627 -40.107 1.00 78.31 98 SER A N 1
ATOM 784 C CA . SER A 1 98 ? 33.502 7.638 -38.998 1.00 78.31 98 SER A CA 1
ATOM 785 C C . SER A 1 98 ? 33.679 8.981 -38.267 1.00 78.31 98 SER A C 1
ATOM 787 O O . SER A 1 98 ? 34.517 9.093 -37.381 1.00 78.31 98 SER A O 1
ATOM 789 N N . HIS A 1 99 ? 32.975 10.029 -38.694 1.00 83.75 99 HIS A N 1
ATOM 790 C CA . HIS A 1 99 ? 32.977 11.360 -38.088 1.00 83.75 99 HIS A CA 1
ATOM 791 C C . HIS A 1 99 ? 31.718 11.630 -37.249 1.00 83.75 99 HIS A C 1
ATOM 793 O O . HIS A 1 99 ? 31.603 12.712 -36.677 1.00 83.75 99 HIS A O 1
ATOM 799 N N . ILE A 1 100 ? 30.759 10.698 -37.222 1.00 87.06 100 ILE A N 1
ATOM 800 C CA . ILE A 1 100 ? 29.548 10.818 -36.414 1.00 87.06 100 ILE A CA 1
ATOM 801 C C . ILE A 1 100 ? 29.889 10.424 -34.977 1.00 87.06 100 ILE A C 1
ATOM 803 O O . ILE A 1 100 ? 30.366 9.322 -34.720 1.00 87.06 100 ILE A O 1
ATOM 807 N N . ASP A 1 101 ? 29.610 11.332 -34.052 1.00 87.19 101 ASP A N 1
ATOM 808 C CA . ASP A 1 101 ? 29.602 11.055 -32.621 1.00 87.19 101 ASP A CA 1
ATOM 809 C C . ASP A 1 101 ? 28.161 10.761 -32.193 1.00 87.19 101 ASP A C 1
ATOM 811 O O . ASP A 1 101 ? 27.289 11.634 -32.277 1.00 87.19 101 ASP 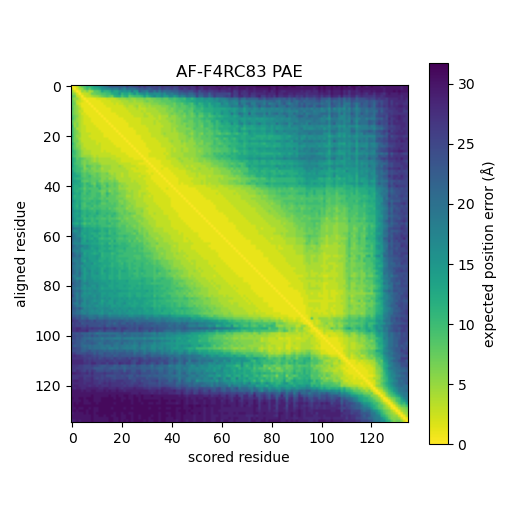A O 1
ATOM 815 N N . LEU A 1 102 ? 27.900 9.514 -31.796 1.00 87.94 102 LEU A N 1
ATOM 816 C CA . LEU A 1 102 ? 26.556 9.064 -31.458 1.00 87.94 102 LEU A CA 1
ATOM 817 C C . LEU A 1 102 ? 26.018 9.737 -30.193 1.00 87.94 102 LEU A C 1
ATOM 819 O O . LEU A 1 102 ? 24.824 10.021 -30.146 1.00 87.94 102 LEU A O 1
ATOM 823 N N . GLU A 1 103 ? 26.864 10.012 -29.199 1.00 86.25 103 GLU A N 1
ATOM 824 C CA . GLU A 1 103 ? 26.438 10.644 -27.943 1.00 86.25 103 GLU A CA 1
ATOM 825 C C . GLU A 1 103 ? 25.915 12.055 -28.232 1.00 86.25 103 GLU A C 1
ATOM 827 O O . GLU A 1 103 ? 24.763 12.380 -27.933 1.00 86.25 103 GLU A O 1
ATOM 832 N N . THR A 1 104 ? 26.703 12.838 -28.973 1.00 87.12 104 THR A N 1
ATOM 833 C CA . THR A 1 104 ? 26.307 14.168 -29.450 1.00 87.12 104 THR A CA 1
ATOM 834 C C . THR A 1 104 ? 25.060 14.119 -30.346 1.00 87.12 104 THR A C 1
ATOM 836 O O . THR A 1 104 ? 24.204 15.005 -30.276 1.00 87.12 104 THR A O 1
ATOM 839 N N . GLU A 1 105 ? 24.922 13.113 -31.214 1.00 87.88 105 GLU A N 1
ATOM 840 C CA . GLU A 1 105 ? 23.749 12.987 -32.090 1.00 87.88 105 GLU A CA 1
ATOM 841 C C . GLU A 1 105 ? 22.473 12.630 -31.308 1.00 87.88 105 GLU A C 1
ATOM 843 O O . GLU A 1 105 ? 21.408 13.148 -31.647 1.00 87.88 105 GLU A O 1
ATOM 848 N N . ILE A 1 106 ? 22.573 11.815 -30.249 1.00 86.38 106 ILE A N 1
ATOM 849 C CA . ILE A 1 106 ? 21.464 11.500 -29.334 1.00 86.38 106 ILE A CA 1
ATOM 850 C C . ILE A 1 106 ? 21.045 12.748 -28.548 1.00 86.38 106 ILE A C 1
ATOM 852 O O . ILE A 1 106 ? 19.853 13.052 -28.486 1.00 86.38 106 ILE A O 1
ATOM 856 N N . GLU A 1 107 ? 21.996 13.499 -27.989 1.00 84.06 107 GLU A N 1
ATOM 857 C CA . GLU A 1 107 ? 21.710 14.727 -27.229 1.00 84.06 107 GLU A CA 1
ATOM 858 C C . GLU A 1 107 ? 21.041 15.808 -28.090 1.00 84.06 107 GLU A C 1
ATOM 860 O O . GLU A 1 107 ? 20.144 16.519 -27.630 1.00 84.06 107 GLU A O 1
ATOM 865 N N . ASN A 1 108 ? 21.430 15.897 -29.363 1.00 85.38 108 ASN A N 1
ATOM 866 C CA . ASN A 1 108 ? 20.861 16.837 -30.330 1.00 85.38 108 ASN A CA 1
ATOM 867 C C . ASN A 1 108 ? 19.616 16.292 -31.055 1.00 85.38 108 ASN A C 1
ATOM 869 O O . ASN A 1 108 ? 19.118 16.924 -31.999 1.00 85.38 108 ASN A O 1
ATOM 873 N N . PHE A 1 109 ? 19.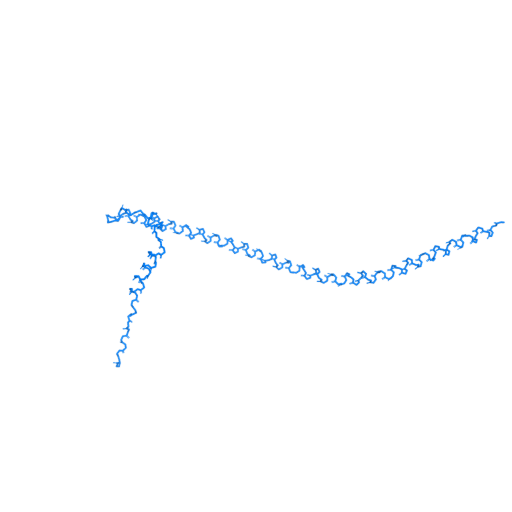108 15.117 -30.671 1.00 84.12 109 PHE A N 1
ATOM 874 C CA . PHE A 1 109 ? 17.908 14.538 -31.264 1.00 84.12 109 PHE A CA 1
ATOM 875 C C . PHE A 1 109 ? 16.646 15.122 -30.619 1.00 84.12 109 PHE A C 1
ATOM 877 O O . PHE A 1 109 ? 16.000 14.526 -29.756 1.00 84.12 109 PHE A O 1
ATOM 884 N N . ASP A 1 110 ? 16.297 16.335 -31.039 1.00 82.44 110 ASP A N 1
ATOM 885 C CA . ASP A 1 110 ? 15.143 17.056 -30.515 1.00 82.44 110 ASP A CA 1
ATOM 886 C C . ASP A 1 110 ? 13.787 16.529 -31.035 1.00 82.44 110 ASP A C 1
ATOM 888 O O . ASP A 1 110 ? 13.669 15.684 -31.934 1.00 82.44 110 ASP A O 1
ATOM 892 N N . HIS A 1 111 ? 12.710 17.054 -30.445 1.00 78.25 111 HIS A N 1
ATOM 893 C CA . HIS A 1 111 ? 11.343 16.675 -30.804 1.00 78.25 111 HIS A CA 1
ATOM 894 C C . HIS A 1 111 ? 10.973 17.061 -32.246 1.00 78.25 111 HIS A C 1
ATOM 896 O O . HIS A 1 111 ? 10.148 16.380 -32.863 1.00 78.25 111 HIS A O 1
ATOM 902 N N . GLU A 1 112 ? 11.565 18.120 -32.807 1.00 76.81 112 GLU A N 1
ATOM 903 C CA . GLU A 1 112 ? 11.288 18.555 -34.179 1.00 76.81 112 GLU A CA 1
ATOM 904 C C . GLU A 1 112 ? 11.933 17.617 -35.205 1.00 76.81 112 GLU A C 1
ATOM 906 O O . GLU A 1 112 ? 11.267 17.194 -36.160 1.00 76.81 112 GLU A O 1
ATOM 911 N N . ARG A 1 113 ? 13.187 17.205 -34.985 1.00 78.69 113 ARG A N 1
ATOM 912 C CA . ARG A 1 113 ? 13.861 16.151 -35.755 1.00 78.69 113 ARG A CA 1
ATOM 913 C C . ARG A 1 113 ? 13.107 14.837 -35.639 1.00 78.69 113 ARG A C 1
ATOM 915 O O . ARG A 1 113 ? 12.858 14.223 -36.676 1.00 78.69 113 ARG A O 1
ATOM 922 N N . TYR A 1 114 ? 12.646 14.449 -34.449 1.00 79.44 114 TYR A N 1
ATOM 923 C CA . TYR A 1 114 ? 11.828 13.241 -34.286 1.00 79.44 114 TYR A CA 1
ATOM 924 C C . TYR A 1 114 ? 10.503 13.318 -35.063 1.00 79.44 114 TYR A C 1
ATOM 926 O O . TYR A 1 114 ? 10.140 12.387 -35.787 1.00 79.44 114 TYR A O 1
ATOM 934 N N . ALA A 1 115 ? 9.788 14.444 -34.989 1.00 80.44 115 ALA A N 1
ATOM 935 C CA . ALA A 1 115 ? 8.541 14.641 -35.728 1.00 80.44 115 ALA A CA 1
ATOM 936 C C . ALA A 1 115 ? 8.752 14.640 -37.253 1.00 80.44 115 ALA A C 1
ATOM 938 O O . ALA A 1 115 ? 7.892 14.167 -38.005 1.00 80.44 115 ALA A O 1
ATOM 939 N N . ASN A 1 116 ? 9.884 15.164 -37.725 1.00 81.19 116 ASN A N 1
ATOM 940 C CA . ASN A 1 116 ? 10.259 15.156 -39.138 1.00 81.19 116 ASN A CA 1
ATOM 941 C C . ASN A 1 116 ? 10.696 13.762 -39.610 1.00 81.19 116 ASN A C 1
ATOM 943 O O . ASN A 1 116 ? 10.277 13.332 -40.685 1.00 81.19 116 ASN A O 1
ATOM 947 N N . PHE A 1 117 ? 11.461 13.031 -38.797 1.00 81.31 117 PHE A N 1
ATOM 948 C CA . PHE A 1 117 ? 11.817 11.630 -39.027 1.00 81.31 117 PHE A CA 1
ATOM 949 C C . PHE A 1 117 ? 10.559 10.763 -39.155 1.00 81.31 117 PHE A C 1
ATOM 951 O O . PHE A 1 117 ? 10.357 10.098 -40.172 1.00 81.31 117 PHE A O 1
ATOM 958 N N . ARG A 1 118 ? 9.642 10.855 -38.183 1.00 81.12 118 ARG A N 1
ATOM 959 C CA . ARG A 1 118 ? 8.382 10.101 -38.196 1.00 81.12 118 ARG A CA 1
ATOM 960 C C . ARG A 1 118 ? 7.531 10.411 -39.430 1.00 81.12 118 ARG A C 1
ATOM 962 O O . ARG A 1 118 ? 6.999 9.488 -40.036 1.00 81.12 118 ARG A O 1
ATOM 969 N N . ARG A 1 119 ? 7.416 11.685 -39.831 1.00 81.06 119 ARG A N 1
ATOM 970 C CA . ARG A 1 119 ? 6.659 12.086 -41.035 1.00 81.06 119 ARG A CA 1
ATOM 971 C C . ARG A 1 119 ? 7.256 11.529 -42.327 1.00 81.06 119 ARG A C 1
ATOM 973 O O . ARG A 1 119 ? 6.501 11.108 -43.198 1.00 81.06 119 ARG A O 1
ATOM 980 N N . ARG A 1 120 ? 8.586 11.496 -42.451 1.00 78.75 120 ARG A N 1
ATOM 981 C CA . ARG A 1 120 ? 9.263 10.907 -43.620 1.00 78.75 120 ARG A CA 1
ATOM 982 C C . ARG A 1 120 ? 8.997 9.404 -43.718 1.00 78.75 120 ARG A C 1
ATOM 984 O O . ARG A 1 120 ? 8.636 8.933 -44.785 1.00 78.75 120 ARG A O 1
ATOM 991 N N . HIS A 1 121 ? 9.052 8.687 -42.598 1.00 72.88 121 HIS A N 1
ATOM 992 C CA . HIS A 1 121 ? 8.862 7.233 -42.584 1.00 72.88 121 HIS A CA 1
ATOM 993 C C . HIS A 1 121 ? 7.397 6.765 -42.534 1.00 72.88 121 HIS A C 1
ATOM 995 O O . HIS A 1 121 ? 7.123 5.608 -42.840 1.00 72.88 121 HIS A O 1
ATOM 1001 N N . GLN A 1 122 ? 6.437 7.636 -42.204 1.00 63.66 122 GLN A N 1
ATOM 1002 C CA . GLN A 1 122 ? 5.006 7.343 -42.376 1.00 63.66 122 GLN A CA 1
ATOM 1003 C C . GLN A 1 122 ? 4.548 7.462 -43.837 1.00 63.66 122 GLN A C 1
ATOM 1005 O O . GLN A 1 122 ? 3.644 6.737 -44.240 1.00 63.66 122 GLN A O 1
ATOM 1010 N N . ASN A 1 123 ? 5.180 8.322 -44.643 1.00 57.75 123 ASN A N 1
ATOM 1011 C CA . ASN A 1 123 ? 4.838 8.477 -46.061 1.00 57.75 123 ASN A CA 1
ATOM 1012 C C . ASN A 1 123 ? 5.405 7.361 -46.960 1.00 57.75 123 ASN A C 1
ATOM 1014 O O . ASN A 1 123 ? 4.884 7.152 -48.053 1.00 57.75 123 ASN A O 1
ATOM 1018 N N . ASP A 1 124 ? 6.413 6.615 -46.495 1.00 54.97 124 ASP A N 1
ATOM 1019 C CA . ASP A 1 124 ? 6.955 5.442 -47.202 1.00 54.97 124 ASP A CA 1
ATOM 1020 C C . ASP A 1 124 ? 6.111 4.167 -47.002 1.00 54.97 124 ASP A C 1
ATOM 1022 O O . ASP A 1 124 ? 6.288 3.182 -47.717 1.00 54.97 124 ASP A O 1
ATOM 1026 N N . GLN A 1 125 ? 5.136 4.180 -46.084 1.00 49.75 125 GLN A N 1
ATOM 1027 C CA . GLN A 1 125 ? 4.108 3.140 -45.979 1.00 49.75 125 GLN A CA 1
ATOM 1028 C C . GLN A 1 125 ? 2.903 3.507 -46.854 1.00 49.75 125 GLN A C 1
ATOM 1030 O O . GLN A 1 125 ? 1.807 3.768 -46.359 1.00 49.75 125 GLN A O 1
ATOM 1035 N N . THR A 1 126 ? 3.081 3.544 -48.176 1.00 49.25 126 THR A N 1
ATOM 1036 C CA . THR A 1 126 ? 1.911 3.535 -49.063 1.00 49.25 126 THR A CA 1
ATOM 1037 C C . THR A 1 126 ? 1.232 2.166 -48.952 1.00 49.25 126 THR A C 1
ATOM 1039 O O . THR A 1 126 ? 1.894 1.140 -49.130 1.00 49.25 126 THR A O 1
ATOM 1042 N N . PRO A 1 127 ? -0.079 2.091 -48.654 1.00 47.00 127 PRO A N 1
ATOM 1043 C CA . PRO A 1 127 ? -0.795 0.840 -48.804 1.00 47.00 127 PRO A CA 1
ATOM 1044 C C . PRO A 1 127 ? -0.786 0.524 -50.296 1.00 47.00 127 PRO A C 1
ATOM 1046 O O . PRO A 1 127 ? -1.234 1.338 -51.107 1.00 47.00 127 PRO A O 1
ATOM 1049 N N . VAL A 1 128 ? -0.260 -0.644 -50.670 1.00 51.38 128 VAL A N 1
ATOM 1050 C CA . VAL A 1 128 ? -0.481 -1.208 -52.001 1.00 51.38 128 VAL A CA 1
ATOM 1051 C C . VAL A 1 128 ? -1.995 -1.306 -52.161 1.00 51.38 128 VAL A C 1
ATOM 1053 O O . VAL A 1 128 ? -2.635 -2.190 -51.594 1.00 51.38 128 VAL A O 1
ATOM 1056 N N . SER A 1 129 ? -2.579 -0.329 -52.857 1.00 47.00 129 SER A N 1
ATOM 1057 C CA . SER A 1 129 ? -3.970 -0.359 -53.284 1.00 47.00 129 SER A CA 1
ATOM 1058 C C . SER A 1 129 ? -4.089 -1.551 -54.217 1.00 47.00 129 SER A C 1
ATOM 1060 O O . SER A 1 129 ? -3.714 -1.481 -55.388 1.00 47.00 129 SER A O 1
ATOM 1062 N N . GLY A 1 130 ? -4.539 -2.673 -53.658 1.00 46.72 130 GLY A N 1
ATOM 1063 C CA . GLY A 1 130 ? -5.017 -3.808 -54.419 1.00 46.72 130 GLY A CA 1
ATOM 1064 C C . GLY A 1 130 ? -6.124 -3.305 -55.329 1.00 46.72 130 GLY A C 1
ATOM 1065 O O . GLY A 1 130 ? -7.238 -3.031 -54.885 1.00 46.72 130 GLY A O 1
ATOM 1066 N N . SER A 1 131 ? -5.784 -3.134 -56.599 1.00 45.72 131 SER A N 1
ATOM 1067 C CA . SER A 1 131 ? -6.745 -3.033 -57.678 1.00 45.72 131 SER A CA 1
ATOM 1068 C C . SER A 1 131 ? -7.468 -4.375 -57.744 1.00 45.72 131 SER A C 1
ATOM 1070 O O . SER A 1 131 ? -7.014 -5.315 -58.387 1.00 45.72 131 SER A O 1
ATOM 1072 N N . ASN A 1 132 ? -8.599 -4.472 -57.046 1.00 49.81 132 ASN A N 1
ATOM 1073 C CA . ASN A 1 132 ? -9.642 -5.407 -57.439 1.00 49.81 132 ASN A CA 1
ATOM 1074 C C . ASN A 1 132 ? -10.195 -4.900 -58.772 1.00 49.81 132 ASN A C 1
ATOM 1076 O O . ASN A 1 132 ? -11.112 -4.083 -58.813 1.00 49.81 132 ASN A O 1
ATOM 1080 N N . THR A 1 133 ? -9.575 -5.336 -59.862 1.00 48.97 133 THR A N 1
ATOM 1081 C CA . THR A 1 133 ? -10.256 -5.433 -61.148 1.00 48.97 133 THR A CA 1
ATOM 1082 C C . THR A 1 133 ? -10.995 -6.757 -61.176 1.00 48.97 133 THR A C 1
ATOM 1084 O O . THR A 1 133 ? -10.377 -7.814 -61.047 1.00 48.97 133 THR A O 1
ATOM 1087 N N . ASP A 1 134 ? -12.311 -6.649 -61.320 1.00 50.56 134 ASP A N 1
ATOM 1088 C CA . ASP A 1 134 ? -13.242 -7.716 -61.662 1.00 50.56 134 ASP A CA 1
ATOM 1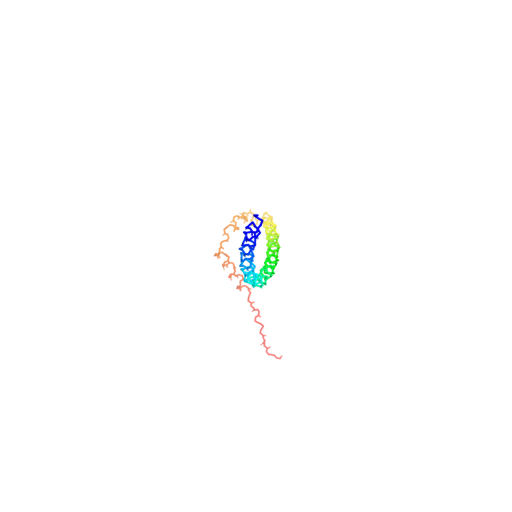089 C C . ASP A 1 134 ? -12.691 -8.652 -62.748 1.00 50.56 134 ASP A C 1
ATOM 1091 O O . ASP A 1 134 ? -12.173 -8.174 -63.763 1.00 50.56 134 ASP A O 1
ATOM 1095 N N . LEU A 1 135 ? -12.849 -9.964 -62.528 1.00 45.00 135 LEU A N 1
ATOM 1096 C CA . LEU A 1 135 ? -13.389 -10.972 -63.459 1.00 45.00 135 LEU A CA 1
ATOM 1097 C C . LEU A 1 135 ? -13.579 -12.314 -62.734 1.00 45.00 135 LEU A C 1
ATOM 1099 O O . LEU A 1 135 ? -12.627 -12.770 -62.062 1.00 45.00 135 LEU A O 1
#

pLDDT: mean 87.41, std 15.01, range [45.0, 98.5]

Organism: Melampsora larici-populina (strain 98AG31 / pathotype 3-4-7) (NCBI:txid747676)

Sequence (135 aa):
MSGSSLKEDIEKIFKELAVLKNSLKFLEDLVPDHTHDVRLIHPVIEYLTKELAVLKAHVQNLDTDVTDLMTQSDLEYQRLRSHEMTIQQLIDASPAHSHIDLETEIENFDHERYANFRRRHQNDQTPVSGSNTDL

Mean predicted aligned error: 12.62 Å

Foldseek 3Di:
DPVVVVVVVVVVVVVVVVVVVVVVVVVVVVVVVVVVVCVVVVVVVVVVVVVVVVVVVVVVVVVVVVVVVVVVVVVVVVVVVVVLVVVLVVQCVDPVRVPDDSVVVVVPCDPVVVVVVVVVVVVVPDPPPPPPDDD

Solvent-accessible surface area (backbone atoms only — not comparable to full-atom values): 7768 Å² total; per-residue (Å²): 130,69,72,60,61,57,50,53,52,51,54,50,50,53,53,51,50,51,51,52,52,52,53,49,51,52,48,64,61,48,51,57,54,55,53,49,52,51,65,61,48,50,60,51,53,54,49,52,53,52,54,50,52,53,52,50,51,51,52,53,50,50,55,49,54,51,52,51,50,51,54,51,50,53,52,52,52,51,51,50,52,52,49,52,54,53,51,47,52,52,30,65,72,29,93,90,38,58,83,67,56,61,68,64,50,58,76,66,61,44,73,66,58,51,54,50,51,51,54,58,60,56,67,72,63,66,76,82,77,76,78,83,72,90,129

Radius of gyration: 44.33 Å; Cα contacts (8 Å, |Δi|>4): 12; chains: 1; bounding box: 62×30×144 Å